Protein AF-A0A816E1E1-F1 (afdb_monomer_lite)

Organism: NCBI:txid1234261

pLDDT: mean 78.28, std 13.17, range [28.39, 94.19]

Sequence (171 aa):
METTKSKSIFIHAGYAYIVDKTSGDKTTWCCDRKRHGQCRGRIHTINDSVVLSIGEHNHEPKAEAAEMIAARTQMASEAKMTSKKTHDNIATDIDRLSRQAVKSNSSHHDDGLLDKILKKKETIEETKKKHEDLEFQLMELETRCEAELAEAEENFKNEQEIVQQNSKIRQ

Secondary structure (DSSP, 8-state):
--------EEEETTEEEEEEEEETTEEEEEEGGGGTS----EEEEETTEEEEEES--SS---HHHHHHHHHHHHHHHHHHHHHHHHHHHHHHHHHHHHHHHHTT------HHHHHHHHHHHHHHHHHHHHHHHHHHHHHHHHHHHHHHHHHHHHHHHHHHHHHHHHHHHT-

Structure (mmCIF, N/CA/C/O backbone):
data_AF-A0A816E1E1-F1
#
_entry.id   AF-A0A816E1E1-F1
#
loop_
_atom_site.group_PDB
_atom_site.id
_atom_site.type_symbol
_atom_site.label_atom_id
_atom_site.label_alt_id
_atom_site.label_comp_id
_atom_site.label_asym_id
_atom_site.label_entity_id
_atom_site.label_seq_id
_atom_site.pdbx_PDB_ins_code
_atom_site.Cartn_x
_atom_site.Cartn_y
_atom_site.Cartn_z
_atom_site.occupancy
_atom_site.B_iso_or_equiv
_atom_site.auth_seq_id
_atom_site.auth_comp_id
_atom_site.auth_asym_id
_atom_site.auth_atom_id
_atom_site.pdbx_PDB_model_num
ATOM 1 N N . MET A 1 1 ? -13.636 19.721 -18.637 1.00 32.00 1 MET A N 1
ATOM 2 C CA . MET A 1 1 ? -13.298 18.326 -18.989 1.00 32.00 1 MET A CA 1
ATOM 3 C C . MET A 1 1 ? -12.692 17.691 -17.754 1.00 32.00 1 MET A C 1
ATOM 5 O O . MET A 1 1 ? -11.562 18.003 -17.402 1.00 32.00 1 MET A O 1
ATOM 9 N N . GLU A 1 2 ? -13.502 16.937 -17.017 1.00 29.19 2 GLU A N 1
ATOM 10 C CA . GLU A 1 2 ? -13.122 16.331 -15.741 1.00 29.19 2 GLU A CA 1
ATOM 11 C C . GLU A 1 2 ? -12.149 15.180 -15.996 1.00 29.19 2 GLU A C 1
ATOM 13 O O . GLU A 1 2 ? -12.457 14.225 -16.705 1.00 29.19 2 GLU A O 1
ATOM 18 N N . THR A 1 3 ? -10.941 15.284 -15.450 1.00 28.39 3 THR A N 1
ATOM 19 C CA . THR A 1 3 ? -9.964 14.200 -15.502 1.00 28.39 3 THR A CA 1
ATOM 20 C C . THR A 1 3 ? -10.346 13.175 -14.440 1.00 28.39 3 THR A C 1
ATOM 22 O O . THR A 1 3 ? -9.967 13.280 -13.275 1.00 28.39 3 THR A O 1
ATOM 25 N N . THR A 1 4 ? -11.124 12.163 -14.822 1.00 31.12 4 THR A N 1
ATOM 26 C CA . THR A 1 4 ? -11.339 10.971 -13.994 1.00 31.12 4 THR A CA 1
ATOM 27 C C . THR A 1 4 ? -10.014 10.224 -13.853 1.00 31.12 4 THR A C 1
ATOM 29 O O . THR A 1 4 ? -9.712 9.302 -14.608 1.00 31.12 4 THR A O 1
ATOM 32 N N . LYS A 1 5 ? -9.185 10.644 -12.889 1.00 36.19 5 LYS A N 1
ATOM 33 C CA . LYS A 1 5 ? -8.044 9.869 -12.398 1.00 36.19 5 LYS A CA 1
ATOM 34 C C . LYS A 1 5 ? -8.603 8.556 -11.857 1.00 36.19 5 LYS A C 1
ATOM 36 O O . LYS A 1 5 ? -9.193 8.541 -10.778 1.00 36.19 5 LYS A O 1
ATOM 41 N N . SER A 1 6 ? -8.457 7.459 -12.601 1.00 44.12 6 SER A N 1
ATOM 42 C CA . SER A 1 6 ? -8.789 6.137 -12.074 1.00 44.12 6 SER A CA 1
ATOM 43 C C . SER A 1 6 ? -7.878 5.879 -10.875 1.00 44.12 6 SER A C 1
ATOM 45 O O . SER A 1 6 ? -6.666 5.723 -11.038 1.00 44.12 6 SER A O 1
ATOM 47 N N . LYS A 1 7 ? -8.437 5.882 -9.663 1.00 64.50 7 LYS A N 1
ATOM 48 C CA . LYS A 1 7 ? -7.733 5.382 -8.482 1.00 64.50 7 LYS A CA 1
ATOM 49 C C . LYS A 1 7 ? -7.415 3.913 -8.741 1.00 64.50 7 LYS A C 1
ATOM 51 O O . LYS A 1 7 ? -8.337 3.134 -8.960 1.00 64.50 7 LYS A O 1
ATOM 56 N N . SER A 1 8 ? -6.137 3.550 -8.738 1.00 78.25 8 SER A N 1
ATOM 57 C CA . SER A 1 8 ? -5.739 2.145 -8.663 1.00 78.25 8 SER A CA 1
ATOM 58 C C . SER A 1 8 ? -6.260 1.587 -7.339 1.00 78.25 8 SER A C 1
ATOM 60 O O . SER A 1 8 ? -5.976 2.166 -6.287 1.00 78.25 8 SER A O 1
ATOM 62 N N . ILE A 1 9 ? -7.060 0.520 -7.402 1.00 86.00 9 ILE A N 1
ATOM 63 C CA . ILE A 1 9 ? -7.613 -0.157 -6.226 1.00 86.00 9 ILE A CA 1
ATOM 64 C C . ILE A 1 9 ? -6.993 -1.549 -6.135 1.00 86.00 9 ILE A C 1
ATOM 66 O O . ILE A 1 9 ? -7.031 -2.299 -7.109 1.00 86.00 9 ILE A O 1
ATOM 70 N N . PHE A 1 10 ? -6.458 -1.884 -4.966 1.00 87.19 10 PHE A N 1
ATOM 71 C CA . PHE A 1 10 ? -5.946 -3.207 -4.635 1.00 87.19 10 PHE A CA 1
ATOM 72 C C . PHE A 1 10 ? -6.948 -3.940 -3.753 1.00 87.19 10 PHE A C 1
ATOM 74 O O . PHE A 1 10 ? -7.477 -3.366 -2.802 1.00 87.19 10 PHE A O 1
ATOM 81 N N . ILE A 1 11 ? -7.211 -5.204 -4.066 1.00 87.44 11 ILE A N 1
ATOM 82 C CA . ILE A 1 11 ? -8.167 -6.029 -3.335 1.00 87.44 11 ILE A CA 1
ATOM 83 C C . ILE A 1 11 ? -7.412 -7.118 -2.583 1.00 87.44 11 ILE A C 1
ATOM 85 O O . ILE A 1 11 ? -6.668 -7.888 -3.184 1.00 87.44 11 ILE A O 1
ATOM 89 N N . HIS A 1 12 ? -7.618 -7.196 -1.270 1.00 86.75 12 HIS A N 1
ATOM 90 C CA . HIS A 1 12 ? -7.003 -8.221 -0.432 1.00 86.75 12 HIS A CA 1
ATOM 91 C C . HIS A 1 12 ? -7.902 -8.578 0.747 1.00 86.75 12 HIS A C 1
ATOM 93 O O . HIS A 1 12 ? -8.469 -7.687 1.374 1.00 86.75 12 HIS A O 1
ATOM 99 N N . ALA A 1 13 ? -8.038 -9.874 1.044 1.00 86.75 13 ALA A N 1
ATOM 100 C CA . ALA A 1 13 ? -8.826 -10.383 2.172 1.00 86.75 13 ALA A CA 1
ATOM 101 C C . ALA A 1 13 ? -10.265 -9.813 2.264 1.00 86.75 13 ALA A C 1
ATOM 103 O O . ALA A 1 13 ? -10.790 -9.599 3.351 1.00 86.75 13 ALA A O 1
ATOM 104 N N . GLY A 1 14 ? -10.905 -9.538 1.118 1.00 86.25 14 GLY A N 1
ATOM 105 C CA . GLY A 1 14 ? -12.261 -8.970 1.058 1.00 86.25 14 GLY A CA 1
ATOM 106 C C . GLY A 1 14 ? -12.348 -7.457 1.311 1.00 86.25 14 GLY A C 1
ATOM 107 O O . GLY A 1 14 ? -13.453 -6.916 1.402 1.00 86.25 14 GLY A O 1
ATOM 108 N N . TYR A 1 15 ? -11.210 -6.766 1.390 1.00 88.12 15 TYR A N 1
ATOM 109 C CA . TYR A 1 15 ? -11.116 -5.320 1.574 1.00 88.12 15 TYR A CA 1
ATOM 110 C C . TYR A 1 15 ? -10.534 -4.633 0.340 1.00 88.12 15 TYR A C 1
ATOM 112 O O . TYR A 1 15 ? -9.686 -5.186 -0.365 1.00 88.12 15 TYR A O 1
ATOM 120 N N . ALA A 1 16 ? -10.987 -3.402 0.099 1.00 89.19 16 ALA A N 1
ATOM 121 C CA . ALA A 1 16 ? -10.472 -2.542 -0.951 1.00 89.19 16 ALA A CA 1
ATOM 122 C C . ALA A 1 16 ? -9.494 -1.520 -0.378 1.00 89.19 16 ALA A C 1
ATOM 124 O O . ALA A 1 16 ? -9.767 -0.855 0.626 1.00 89.19 16 ALA A O 1
ATOM 125 N N . TYR A 1 17 ? -8.363 -1.378 -1.054 1.00 89.38 17 TYR A N 1
ATOM 126 C CA . TYR A 1 17 ? -7.303 -0.472 -0.672 1.00 89.38 17 TYR A CA 1
ATOM 127 C C . TYR A 1 17 ? -6.968 0.471 -1.819 1.00 89.38 17 TYR A C 1
ATOM 129 O O . TYR A 1 17 ? -6.959 0.096 -2.988 1.00 89.38 17 TYR A O 1
ATOM 137 N N . ILE A 1 18 ? -6.670 1.714 -1.477 1.00 89.75 18 ILE A N 1
ATOM 138 C CA . ILE A 1 18 ? -6.221 2.750 -2.401 1.00 89.75 18 ILE A CA 1
ATOM 139 C C . ILE A 1 18 ? -4.754 3.058 -2.127 1.00 89.75 18 ILE A C 1
ATOM 141 O O . ILE A 1 18 ? -4.300 2.972 -0.985 1.00 89.75 18 ILE A O 1
ATOM 145 N N . VAL A 1 19 ? -4.022 3.431 -3.175 1.00 90.19 19 VAL A N 1
ATOM 146 C CA . VAL A 1 19 ? -2.613 3.823 -3.045 1.00 90.19 19 VAL A CA 1
ATOM 147 C C . VAL A 1 19 ? -2.497 4.990 -2.064 1.00 90.19 19 VAL A C 1
ATOM 149 O O . VAL A 1 19 ? -3.141 6.025 -2.252 1.00 90.19 19 VAL A O 1
ATOM 152 N N . ASP A 1 20 ? -1.684 4.801 -1.027 1.00 87.06 20 ASP A N 1
ATOM 153 C CA . ASP A 1 20 ? -1.261 5.852 -0.101 1.00 87.06 20 ASP A CA 1
ATOM 154 C C . ASP A 1 20 ? 0.079 6.430 -0.580 1.00 87.06 20 ASP A C 1
ATOM 156 O O . ASP A 1 20 ? 0.184 7.622 -0.867 1.00 87.06 20 ASP A O 1
ATOM 160 N N . LYS A 1 21 ? 1.085 5.562 -0.768 1.00 84.19 21 LYS A N 1
ATOM 161 C CA . LYS A 1 21 ? 2.433 5.921 -1.242 1.00 84.19 21 LYS A CA 1
ATOM 162 C C . LYS A 1 21 ? 3.015 4.802 -2.117 1.00 84.19 21 LYS A C 1
ATOM 164 O O . LYS A 1 21 ? 2.756 3.631 -1.855 1.00 84.19 21 LYS A O 1
ATOM 169 N N . THR A 1 22 ? 3.837 5.150 -3.105 1.00 85.88 22 THR A N 1
ATOM 170 C CA . THR A 1 22 ? 4.603 4.196 -3.929 1.00 85.88 22 THR A CA 1
ATOM 171 C C . THR A 1 22 ? 6.070 4.615 -3.940 1.00 85.88 22 THR A C 1
ATOM 173 O O . THR A 1 22 ? 6.357 5.790 -4.157 1.00 85.88 22 THR A O 1
ATOM 176 N N . SER A 1 23 ? 6.974 3.664 -3.714 1.00 78.81 23 SER A N 1
ATOM 177 C CA . SER A 1 23 ? 8.431 3.831 -3.746 1.00 78.81 23 SER A CA 1
ATOM 178 C C . SER A 1 23 ? 9.040 2.615 -4.450 1.00 78.81 23 SER A C 1
ATOM 180 O O . SER A 1 23 ? 8.860 1.484 -3.999 1.00 78.81 23 SER A O 1
ATOM 182 N N . GLY A 1 24 ? 9.699 2.837 -5.592 1.00 83.19 24 GLY A N 1
ATOM 183 C CA . GLY A 1 24 ? 10.215 1.755 -6.438 1.00 83.19 24 GLY A CA 1
ATOM 184 C C . GLY A 1 24 ? 9.131 0.721 -6.773 1.00 83.19 24 GLY A C 1
ATOM 185 O O . GLY A 1 24 ? 8.052 1.076 -7.253 1.00 83.19 24 GLY A O 1
ATOM 186 N N . ASP A 1 25 ? 9.409 -0.545 -6.461 1.00 82.81 25 ASP A N 1
ATOM 187 C CA . ASP A 1 25 ? 8.481 -1.674 -6.634 1.00 82.81 25 ASP A CA 1
ATOM 188 C C . ASP A 1 25 ? 7.522 -1.865 -5.442 1.00 82.81 25 ASP A C 1
ATOM 190 O O . ASP A 1 25 ? 6.654 -2.747 -5.459 1.00 82.81 25 ASP A O 1
ATOM 194 N N . LYS A 1 26 ? 7.672 -1.057 -4.385 1.00 82.44 26 LYS A N 1
ATOM 195 C CA . LYS A 1 26 ? 6.861 -1.116 -3.171 1.00 82.44 26 LYS A CA 1
ATOM 196 C C . LYS A 1 26 ? 5.690 -0.146 -3.261 1.00 82.44 26 LYS A C 1
ATOM 198 O O . LYS A 1 26 ? 5.850 1.041 -3.537 1.00 82.44 26 LYS A O 1
ATOM 203 N N . THR A 1 27 ? 4.494 -0.624 -2.940 1.00 87.56 27 THR A N 1
ATOM 204 C CA . THR A 1 27 ? 3.314 0.232 -2.791 1.00 87.56 27 THR A CA 1
ATOM 205 C C . THR A 1 27 ? 2.666 0.013 -1.437 1.00 87.56 27 THR A C 1
ATOM 207 O O . THR A 1 27 ? 2.410 -1.111 -1.016 1.00 87.56 27 THR A O 1
ATOM 210 N N . THR A 1 28 ? 2.392 1.110 -0.749 1.00 88.44 28 THR A N 1
ATOM 211 C CA . THR A 1 28 ? 1.596 1.142 0.471 1.00 88.44 28 THR A CA 1
ATOM 212 C C . THR A 1 28 ? 0.190 1.525 0.124 1.00 88.44 28 THR A C 1
ATOM 214 O O . THR A 1 28 ? -0.058 2.549 -0.518 1.00 88.44 28 THR A O 1
ATOM 217 N N . TRP A 1 29 ? -0.733 0.712 0.600 1.00 91.75 29 TRP A N 1
ATOM 218 C CA . TRP A 1 29 ? -2.141 0.890 0.371 1.00 91.75 29 TRP A CA 1
ATOM 219 C C . TRP A 1 29 ? -2.844 1.082 1.701 1.00 91.75 29 TRP A C 1
ATOM 221 O O . TRP A 1 29 ? -2.569 0.390 2.681 1.00 91.75 29 TRP A O 1
ATOM 231 N N . CYS A 1 30 ? -3.784 2.013 1.724 1.00 91.44 30 CYS A N 1
ATOM 232 C CA . CYS A 1 30 ? -4.673 2.207 2.853 1.00 91.44 30 CYS A CA 1
ATOM 233 C C . CYS A 1 30 ? -6.091 1.811 2.470 1.00 91.44 30 CYS A C 1
ATOM 235 O O . CYS A 1 30 ? -6.477 1.915 1.306 1.00 91.44 30 CYS A O 1
ATOM 237 N N . CYS A 1 31 ? -6.867 1.349 3.444 1.00 91.75 31 CYS A N 1
ATOM 238 C CA . CYS A 1 31 ? -8.263 1.020 3.226 1.00 91.75 31 CYS A CA 1
ATOM 239 C C . CYS A 1 31 ? -9.010 2.212 2.601 1.00 91.75 31 CYS A C 1
ATOM 241 O O . CYS A 1 31 ? -8.829 3.364 3.011 1.00 91.75 31 CYS A O 1
ATOM 243 N N . ASP A 1 32 ? -9.881 1.945 1.628 1.00 88.62 32 ASP A N 1
ATOM 244 C CA . ASP A 1 32 ? -10.695 2.978 0.981 1.00 88.62 32 ASP A CA 1
ATOM 245 C C . ASP A 1 32 ? -11.558 3.780 1.982 1.00 88.62 32 ASP A C 1
ATOM 247 O O . ASP A 1 32 ? -11.807 4.975 1.781 1.00 88.62 32 ASP A O 1
ATOM 251 N N . ARG A 1 33 ? -11.922 3.163 3.115 1.00 87.56 33 ARG A N 1
ATOM 252 C CA . ARG A 1 33 ? -12.691 3.766 4.208 1.00 87.56 33 ARG A CA 1
ATOM 253 C C . ARG A 1 33 ? -11.858 4.583 5.190 1.00 87.56 33 ARG A C 1
ATOM 255 O O . ARG A 1 33 ? -12.448 5.155 6.107 1.00 87.56 33 ARG A O 1
ATOM 262 N N . LYS A 1 34 ? -10.540 4.743 4.992 1.00 84.75 34 LYS A N 1
ATOM 263 C CA . LYS A 1 34 ? -9.686 5.618 5.828 1.00 84.75 34 LYS A CA 1
ATOM 264 C C . LYS A 1 34 ? -10.293 7.018 5.999 1.00 84.75 34 LYS A C 1
ATOM 266 O O . LYS A 1 34 ? -10.257 7.574 7.089 1.00 84.75 34 LYS A O 1
ATOM 271 N N . ARG A 1 35 ? -10.915 7.573 4.946 1.00 76.12 35 ARG A N 1
ATOM 272 C CA . ARG A 1 35 ? -11.518 8.925 4.963 1.00 76.12 35 ARG A CA 1
ATOM 273 C C . ARG A 1 35 ? -12.922 9.014 5.563 1.00 76.12 35 ARG A C 1
ATOM 275 O O . ARG A 1 35 ? -13.282 10.075 6.053 1.00 76.12 35 ARG A O 1
ATOM 282 N N . HIS A 1 36 ? -13.718 7.949 5.483 1.00 74.75 36 HIS A N 1
ATOM 283 C CA . HIS A 1 36 ? -15.148 7.991 5.829 1.00 74.75 36 HIS A CA 1
ATOM 284 C C . HIS A 1 36 ? -15.505 7.203 7.090 1.00 74.75 36 HIS A C 1
ATOM 286 O O . HIS A 1 36 ? -16.545 7.458 7.681 1.00 74.75 36 HIS A O 1
ATOM 292 N N . GLY A 1 37 ? -14.654 6.268 7.508 1.00 69.06 37 GLY A N 1
ATOM 293 C CA . GLY A 1 37 ? -14.843 5.474 8.720 1.00 69.06 37 GLY A CA 1
ATOM 294 C C . GLY A 1 37 ? -13.610 5.439 9.613 1.00 69.06 37 GLY A C 1
ATOM 295 O O . GLY A 1 37 ? -13.576 4.624 10.519 1.00 69.06 37 GLY A O 1
ATOM 296 N N . GLN A 1 38 ? -12.580 6.254 9.339 1.00 80.06 38 GLN A N 1
ATOM 297 C CA . GLN A 1 38 ? -11.296 6.223 10.059 1.00 80.06 38 GLN A CA 1
ATOM 298 C C . GLN A 1 38 ? -10.681 4.812 10.130 1.00 80.06 38 GLN A C 1
ATOM 300 O O . GLN A 1 38 ? -9.968 4.483 11.076 1.00 80.06 38 GLN A O 1
ATOM 305 N N . CYS A 1 39 ? -10.962 3.974 9.125 1.00 88.56 39 CYS A N 1
ATOM 306 C CA . CYS A 1 39 ? -10.426 2.622 9.059 1.00 88.56 39 CYS A CA 1
ATOM 307 C C . CYS A 1 39 ? -8.895 2.674 8.994 1.00 88.56 39 CYS A C 1
ATOM 309 O O . CYS A 1 39 ? -8.324 3.442 8.209 1.00 88.56 39 CYS A O 1
ATOM 311 N N . ARG A 1 40 ? -8.242 1.860 9.828 1.00 87.69 40 ARG A N 1
ATOM 312 C CA . ARG A 1 40 ? -6.783 1.843 9.989 1.00 87.69 40 ARG A CA 1
ATOM 313 C C . ARG A 1 40 ? -6.108 0.728 9.197 1.00 87.69 40 ARG A C 1
ATOM 315 O O . ARG A 1 40 ? -4.883 0.685 9.179 1.00 87.69 40 ARG A O 1
ATOM 322 N N . GLY A 1 41 ? -6.880 -0.112 8.506 1.00 90.31 41 GLY A N 1
ATOM 323 C CA . GLY A 1 41 ? -6.352 -1.186 7.676 1.00 90.31 41 GLY A CA 1
ATOM 324 C C . GLY A 1 41 ? -5.408 -0.672 6.588 1.00 90.31 41 GLY A C 1
ATOM 325 O O . GLY A 1 41 ? -5.761 0.195 5.780 1.00 90.31 41 GLY A O 1
ATOM 326 N N . ARG A 1 42 ? -4.201 -1.230 6.555 1.00 91.94 42 ARG A N 1
ATOM 327 C CA . ARG A 1 42 ? -3.143 -0.951 5.582 1.00 91.94 42 ARG A CA 1
ATOM 328 C C . ARG A 1 42 ? -2.492 -2.239 5.126 1.00 91.94 42 ARG A C 1
ATOM 330 O O . ARG A 1 42 ? -2.408 -3.207 5.876 1.00 91.94 42 ARG A O 1
ATOM 337 N N . ILE A 1 43 ? -1.996 -2.219 3.900 1.00 91.62 43 ILE A N 1
ATOM 338 C CA . ILE A 1 43 ? -1.162 -3.287 3.360 1.00 91.62 43 ILE A CA 1
ATOM 339 C C . ILE A 1 43 ? 0.020 -2.691 2.613 1.00 91.62 43 ILE A C 1
ATOM 341 O O . ILE A 1 43 ? -0.055 -1.590 2.065 1.00 91.62 43 ILE A O 1
ATOM 345 N N . HIS A 1 44 ? 1.099 -3.452 2.548 1.00 89.50 44 HIS A N 1
ATOM 346 C CA . HIS A 1 44 ? 2.236 -3.156 1.697 1.00 89.50 44 HIS A CA 1
ATOM 347 C C . HIS A 1 44 ? 2.382 -4.263 0.669 1.00 89.50 44 HIS A C 1
ATOM 349 O O . HIS A 1 44 ? 2.328 -5.447 1.007 1.00 89.50 44 HIS A O 1
ATOM 355 N N . THR A 1 45 ? 2.598 -3.870 -0.578 1.00 88.56 45 THR A N 1
ATOM 356 C CA . THR A 1 45 ? 2.912 -4.779 -1.671 1.00 88.56 45 THR A CA 1
ATOM 357 C C . THR A 1 45 ? 4.317 -4.513 -2.181 1.00 88.56 45 THR A C 1
ATOM 359 O O . THR A 1 45 ? 4.750 -3.364 -2.198 1.00 88.56 45 THR A O 1
ATOM 362 N N . ILE A 1 46 ? 5.012 -5.556 -2.622 1.00 86.62 46 ILE A N 1
ATOM 363 C CA . ILE A 1 46 ? 6.242 -5.468 -3.418 1.00 86.62 46 ILE A CA 1
ATOM 364 C C . ILE A 1 46 ? 5.983 -6.271 -4.687 1.00 86.62 46 ILE A C 1
ATOM 366 O O . ILE A 1 46 ? 5.574 -7.427 -4.579 1.00 86.62 46 ILE A O 1
ATOM 370 N N . ASN A 1 47 ? 6.181 -5.679 -5.869 1.00 82.81 47 ASN A N 1
ATOM 371 C CA . ASN A 1 47 ? 5.876 -6.339 -7.149 1.00 82.81 47 ASN A CA 1
ATOM 372 C C . ASN A 1 47 ? 4.462 -6.962 -7.158 1.00 82.81 47 ASN A C 1
ATOM 374 O O . ASN A 1 47 ? 4.288 -8.148 -7.432 1.00 82.81 47 ASN A O 1
ATOM 378 N N . ASP A 1 48 ? 3.464 -6.174 -6.746 1.00 79.56 48 ASP A N 1
ATOM 379 C CA . ASP A 1 48 ? 2.044 -6.552 -6.627 1.00 79.56 48 ASP A CA 1
ATOM 380 C C . ASP A 1 48 ? 1.709 -7.689 -5.636 1.00 79.56 48 ASP A C 1
ATOM 382 O O . ASP A 1 48 ? 0.544 -8.052 -5.476 1.00 79.56 48 ASP A O 1
ATOM 386 N N . SER A 1 49 ? 2.691 -8.210 -4.897 1.00 84.69 49 SER A N 1
ATOM 387 C CA . SER A 1 49 ? 2.490 -9.242 -3.873 1.00 84.69 49 SER A CA 1
ATOM 388 C C . SER A 1 49 ? 2.394 -8.622 -2.484 1.00 84.69 49 SER A C 1
ATOM 390 O O . SER A 1 49 ? 3.255 -7.827 -2.113 1.00 84.69 49 SER A O 1
ATOM 392 N N . VAL A 1 50 ? 1.373 -8.981 -1.697 1.00 88.50 50 VAL A N 1
ATOM 393 C CA . VAL A 1 50 ? 1.223 -8.489 -0.315 1.00 88.50 50 VAL A CA 1
ATOM 394 C C . VAL A 1 50 ? 2.325 -9.074 0.563 1.00 88.50 50 VAL A C 1
ATOM 396 O O . VAL A 1 50 ? 2.435 -10.291 0.687 1.00 88.50 50 VAL A O 1
ATOM 399 N N . VAL A 1 51 ? 3.118 -8.204 1.187 1.00 87.94 51 VAL A N 1
ATOM 400 C CA . VAL A 1 51 ? 4.217 -8.591 2.090 1.00 87.94 51 VAL A CA 1
ATOM 401 C C . VAL A 1 51 ? 3.924 -8.273 3.553 1.00 87.94 51 VAL A C 1
ATOM 403 O O . VAL A 1 51 ? 4.537 -8.857 4.439 1.00 87.94 51 VAL A O 1
ATOM 406 N N . LEU A 1 52 ? 2.997 -7.349 3.819 1.00 84.62 52 LEU A N 1
ATOM 407 C CA . LEU A 1 52 ? 2.675 -6.901 5.171 1.00 84.62 52 LEU A CA 1
ATOM 408 C C . LEU A 1 52 ? 1.242 -6.363 5.229 1.00 84.62 52 LEU A C 1
ATOM 410 O O . LEU A 1 52 ? 0.812 -5.659 4.316 1.00 84.62 52 LEU A O 1
ATOM 414 N N . SER A 1 53 ? 0.523 -6.675 6.307 1.00 87.12 53 SER A N 1
ATOM 415 C CA . SER A 1 53 ? -0.820 -6.166 6.608 1.00 87.12 53 SER A CA 1
ATOM 416 C C . SER A 1 53 ? -0.840 -5.646 8.042 1.00 87.12 53 SER A C 1
ATOM 418 O O . SER A 1 53 ? -0.461 -6.374 8.955 1.00 87.12 53 SER A O 1
ATOM 420 N N . ILE A 1 54 ? -1.242 -4.390 8.238 1.00 84.25 54 ILE A N 1
ATOM 421 C CA . ILE A 1 54 ? -1.199 -3.688 9.531 1.00 84.25 54 ILE A CA 1
ATOM 422 C C . ILE A 1 54 ? -2.509 -2.935 9.749 1.00 84.25 54 ILE A C 1
ATOM 424 O O . ILE A 1 54 ? -3.091 -2.403 8.805 1.00 84.25 54 ILE A O 1
ATOM 428 N N . GLY A 1 55 ? -2.920 -2.825 11.011 1.00 82.38 55 GLY A N 1
ATOM 429 C CA . GLY A 1 55 ? -4.079 -2.044 11.420 1.00 82.38 55 GLY A CA 1
ATOM 430 C C . GLY A 1 55 ? -5.381 -2.809 11.230 1.00 82.38 55 GLY A C 1
ATOM 431 O O . GLY A 1 55 ? -5.569 -3.545 10.260 1.00 82.38 55 GLY A O 1
ATOM 432 N N . GLU A 1 56 ? -6.290 -2.632 12.181 1.00 85.06 56 GLU A N 1
ATOM 433 C CA . GLU A 1 56 ? -7.575 -3.315 12.158 1.00 85.06 56 GLU A CA 1
ATOM 434 C C . GLU A 1 56 ? -8.577 -2.596 11.254 1.00 85.06 56 GLU A C 1
ATOM 436 O O . GLU A 1 56 ? -8.639 -1.360 11.175 1.00 85.06 56 GLU A O 1
ATOM 441 N N . HIS A 1 57 ? -9.381 -3.404 10.565 1.00 89.25 57 HIS A N 1
ATOM 442 C CA . HIS A 1 57 ? -10.554 -2.917 9.858 1.00 89.25 57 HIS A CA 1
ATOM 443 C C . HIS A 1 57 ? -11.715 -2.819 10.836 1.00 89.25 57 HIS A C 1
ATOM 445 O O . HIS A 1 57 ? -12.045 -3.778 11.523 1.00 89.25 57 HIS A O 1
ATOM 451 N N . ASN A 1 58 ? -12.373 -1.667 10.857 1.00 87.25 58 ASN A N 1
ATOM 452 C CA . ASN A 1 58 ? -13.548 -1.414 11.691 1.00 87.25 58 ASN A CA 1
ATOM 453 C C . ASN A 1 58 ? -14.865 -1.560 10.912 1.00 87.25 58 ASN A C 1
ATOM 455 O O . ASN A 1 58 ? -15.882 -0.957 11.250 1.00 87.25 58 ASN A O 1
ATOM 459 N N . HIS A 1 59 ? -14.838 -2.320 9.821 1.00 86.31 59 HIS A N 1
ATOM 460 C CA . HIS A 1 59 ? -15.995 -2.586 8.984 1.00 86.31 59 HIS A CA 1
ATOM 461 C C . HIS A 1 59 ? -15.901 -3.974 8.368 1.00 86.31 59 HIS A C 1
ATOM 463 O O . HIS A 1 59 ? -14.813 -4.502 8.163 1.00 86.31 59 HIS A O 1
ATOM 469 N N . GLU A 1 60 ? -17.052 -4.526 8.001 1.00 85.81 60 GLU A N 1
ATOM 470 C CA . GLU A 1 60 ? -17.117 -5.847 7.386 1.00 85.81 60 GLU A CA 1
ATOM 471 C C . GLU A 1 60 ? -16.421 -5.887 6.007 1.00 85.81 60 GLU A C 1
ATOM 473 O O . GLU A 1 60 ? -16.463 -4.889 5.257 1.00 85.81 60 GLU A O 1
ATOM 478 N N . PRO A 1 61 ? -15.796 -7.030 5.655 1.00 85.19 61 PRO A N 1
ATOM 479 C CA . PRO A 1 61 ? -15.313 -7.294 4.306 1.00 85.19 61 PRO A CA 1
ATOM 480 C C . PRO A 1 61 ? -16.477 -7.316 3.312 1.00 85.19 61 PRO A C 1
ATOM 482 O O . PRO A 1 61 ? -17.556 -7.826 3.602 1.00 85.19 61 PRO A O 1
ATOM 485 N N . LYS A 1 62 ? -16.260 -6.799 2.102 1.00 76.00 62 LYS A N 1
ATOM 486 C CA . LYS A 1 62 ? -17.260 -6.800 1.024 1.00 76.00 62 LYS A CA 1
ATOM 487 C C . LYS A 1 62 ? -16.773 -7.652 -0.142 1.00 76.00 62 LYS A C 1
ATOM 489 O O . LYS A 1 62 ? -16.434 -7.109 -1.190 1.00 76.00 62 LYS A O 1
ATOM 494 N N . ALA A 1 63 ? -16.729 -8.970 0.048 1.00 68.12 63 ALA A N 1
ATOM 495 C CA . ALA A 1 63 ? -16.168 -9.919 -0.922 1.00 68.12 63 ALA A CA 1
ATOM 496 C C . ALA A 1 63 ? -16.743 -9.747 -2.347 1.00 68.12 63 ALA A C 1
ATOM 498 O O . ALA A 1 63 ? -15.980 -9.604 -3.297 1.00 68.12 63 ALA A O 1
ATOM 499 N N . GLU A 1 64 ? -18.067 -9.628 -2.489 1.00 64.62 64 GLU A N 1
ATOM 500 C CA . GLU A 1 64 ? -18.732 -9.468 -3.797 1.00 64.62 64 GLU A CA 1
ATOM 501 C C . GLU A 1 64 ? -18.395 -8.134 -4.491 1.00 64.62 64 GLU A C 1
ATOM 503 O O . GLU A 1 64 ? -18.153 -8.074 -5.697 1.00 64.62 64 GLU A O 1
ATOM 508 N N . ALA A 1 65 ? -18.331 -7.036 -3.731 1.00 64.12 65 ALA A N 1
ATOM 509 C CA . ALA A 1 65 ? -17.946 -5.735 -4.280 1.00 64.12 65 ALA A CA 1
ATOM 510 C C . ALA A 1 65 ? -16.453 -5.700 -4.647 1.00 64.12 65 ALA A C 1
ATOM 512 O O . ALA A 1 65 ? -16.054 -5.023 -5.595 1.00 64.12 65 ALA A O 1
ATOM 513 N N . ALA A 1 66 ? -15.634 -6.440 -3.902 1.00 64.62 66 ALA A N 1
ATOM 514 C CA . ALA A 1 66 ? -14.202 -6.534 -4.105 1.00 64.62 66 ALA A CA 1
ATOM 515 C C . ALA A 1 66 ? -13.863 -7.268 -5.416 1.00 64.62 66 ALA A C 1
ATOM 517 O O . ALA A 1 66 ? -13.022 -6.788 -6.172 1.00 64.62 66 ALA A O 1
ATOM 518 N N . GLU A 1 67 ? -14.573 -8.349 -5.752 1.00 69.56 67 GLU A N 1
ATOM 519 C CA . GLU A 1 67 ? -14.421 -9.046 -7.041 1.00 69.56 67 GLU A CA 1
ATOM 520 C C . GLU A 1 67 ? -14.762 -8.149 -8.235 1.00 69.56 67 GLU A C 1
ATOM 522 O O . GLU A 1 67 ? -14.004 -8.072 -9.206 1.00 69.56 67 GLU A O 1
ATOM 527 N N . MET A 1 68 ? -15.862 -7.397 -8.146 1.00 67.31 68 MET A N 1
ATOM 528 C CA . MET A 1 68 ? -16.269 -6.474 -9.209 1.00 67.31 68 MET A CA 1
ATOM 529 C C . MET A 1 68 ? -15.231 -5.362 -9.436 1.00 67.31 68 MET A C 1
ATOM 531 O O . MET A 1 68 ? -14.948 -4.975 -10.575 1.00 67.31 68 MET A O 1
ATOM 535 N N . ILE A 1 69 ? -14.637 -4.852 -8.355 1.00 70.12 69 ILE A N 1
ATOM 536 C CA . ILE A 1 69 ? -13.576 -3.846 -8.425 1.00 70.12 69 ILE A CA 1
ATOM 537 C C . ILE A 1 69 ? -12.283 -4.450 -8.989 1.00 70.12 69 ILE A C 1
ATOM 539 O O . ILE A 1 69 ? -11.651 -3.814 -9.833 1.00 70.12 69 ILE A O 1
ATOM 543 N N . ALA A 1 70 ? -11.910 -5.667 -8.582 1.00 69.06 70 ALA A N 1
ATOM 544 C CA . ALA A 1 70 ? -10.733 -6.364 -9.099 1.00 69.06 70 ALA A CA 1
ATOM 545 C C . ALA A 1 70 ? -10.825 -6.572 -10.618 1.00 69.06 70 ALA A C 1
ATOM 547 O O . ALA A 1 70 ? -9.900 -6.199 -11.341 1.00 69.06 70 ALA A O 1
ATOM 548 N N . ALA A 1 71 ? -11.972 -7.052 -11.110 1.00 73.31 71 ALA A N 1
ATOM 549 C CA . ALA A 1 71 ? -12.219 -7.223 -12.541 1.00 73.31 71 ALA A CA 1
ATOM 550 C C . ALA A 1 71 ? -12.063 -5.898 -13.310 1.00 73.31 71 ALA A C 1
ATOM 552 O O . ALA A 1 71 ? -11.424 -5.842 -14.362 1.00 73.31 71 ALA A O 1
ATOM 553 N N . ARG A 1 72 ? -12.591 -4.795 -12.762 1.00 74.31 72 ARG A N 1
ATOM 554 C CA . ARG A 1 72 ? -12.461 -3.466 -13.377 1.00 74.31 72 ARG A CA 1
ATOM 555 C C . ARG A 1 72 ? -11.018 -2.957 -13.388 1.00 74.31 72 ARG A C 1
ATOM 557 O O . ARG A 1 72 ? -10.596 -2.372 -14.387 1.00 74.31 72 ARG A O 1
ATOM 564 N N . THR A 1 73 ? -10.268 -3.167 -12.308 1.00 71.62 73 THR A N 1
ATOM 565 C CA . THR A 1 73 ? -8.851 -2.785 -12.227 1.00 71.62 73 THR A CA 1
ATOM 566 C C . THR A 1 73 ? -7.998 -3.586 -13.207 1.00 71.62 73 THR A C 1
ATOM 568 O O . THR A 1 73 ? -7.168 -2.996 -13.898 1.00 71.62 73 THR A O 1
ATOM 571 N N . GLN A 1 74 ? -8.231 -4.895 -13.321 1.00 77.69 74 GLN A N 1
ATOM 572 C CA . GLN A 1 74 ? -7.512 -5.761 -14.254 1.00 77.69 74 GLN A CA 1
ATOM 573 C C . GLN A 1 74 ? -7.745 -5.340 -15.712 1.00 77.69 74 GLN A C 1
ATOM 575 O O . GLN A 1 74 ? -6.790 -5.144 -16.460 1.00 77.69 74 GLN A O 1
ATOM 580 N N . MET A 1 75 ? -8.998 -5.082 -16.101 1.00 79.19 75 MET A N 1
ATOM 581 C CA . MET A 1 75 ? -9.295 -4.582 -17.450 1.00 79.19 75 MET A CA 1
ATOM 582 C C . MET A 1 75 ? -8.557 -3.266 -17.760 1.00 79.19 75 MET A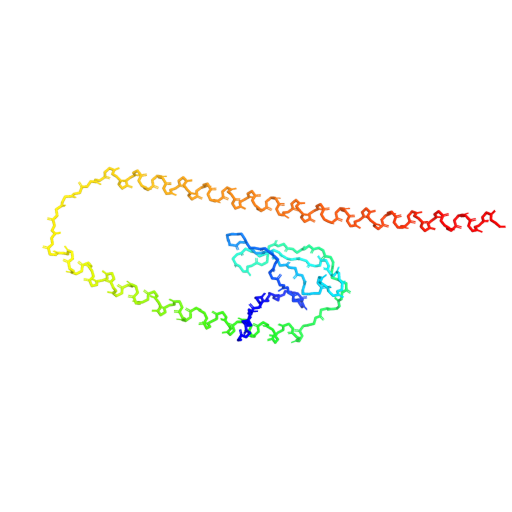 C 1
ATOM 584 O O . MET A 1 75 ? -8.099 -3.043 -18.882 1.00 79.19 75 MET A O 1
ATOM 588 N N . ALA A 1 76 ? -8.402 -2.385 -16.765 1.00 77.00 76 ALA A N 1
ATOM 589 C CA . ALA A 1 76 ? -7.684 -1.123 -16.931 1.00 77.00 76 ALA A CA 1
ATOM 590 C C . ALA A 1 76 ? -6.152 -1.295 -17.024 1.00 77.00 76 ALA A C 1
ATOM 592 O O . ALA A 1 76 ? -5.500 -0.538 -17.752 1.00 77.00 76 ALA A O 1
ATOM 593 N N . SER A 1 77 ? -5.560 -2.255 -16.304 1.00 75.50 77 SER A N 1
ATOM 594 C CA . SER A 1 77 ? -4.116 -2.529 -16.368 1.00 75.50 77 SER A CA 1
ATOM 595 C C . SER A 1 77 ? -3.726 -3.197 -17.688 1.00 75.50 77 SER A C 1
ATOM 597 O O . SER A 1 77 ? -2.747 -2.786 -18.316 1.00 75.50 77 SER A O 1
ATOM 599 N N . GLU A 1 78 ? -4.537 -4.139 -18.168 1.00 80.06 78 GLU A N 1
ATOM 600 C CA . GLU A 1 78 ? -4.360 -4.797 -19.465 1.00 80.06 78 GLU A CA 1
ATOM 601 C C . GLU A 1 78 ? -4.413 -3.786 -20.619 1.00 80.06 78 GLU A C 1
ATOM 603 O O . GLU A 1 78 ? -3.533 -3.782 -21.483 1.00 80.06 78 GLU A O 1
ATOM 608 N N . ALA A 1 79 ? -5.363 -2.845 -20.590 1.00 79.31 79 ALA A N 1
ATOM 609 C CA . ALA A 1 79 ? -5.450 -1.773 -21.584 1.00 79.31 79 ALA A CA 1
ATOM 610 C C . ALA A 1 79 ? -4.217 -0.839 -21.587 1.00 79.31 79 ALA A C 1
ATOM 612 O O . ALA A 1 79 ? -3.790 -0.360 -22.640 1.00 79.31 79 ALA A O 1
ATOM 613 N N . LYS A 1 80 ? -3.597 -0.586 -20.426 1.00 75.56 80 LYS A N 1
ATOM 614 C CA . LYS A 1 80 ? -2.333 0.174 -20.346 1.00 75.56 80 LYS A CA 1
ATOM 615 C C . LYS A 1 80 ? -1.144 -0.619 -20.892 1.00 75.56 80 LYS A C 1
ATOM 617 O O . LYS A 1 80 ? -0.308 -0.056 -21.602 1.00 75.56 80 LYS A O 1
ATOM 622 N N . MET A 1 81 ? -1.068 -1.912 -20.580 1.00 75.19 81 MET A N 1
ATOM 623 C CA . MET A 1 81 ? -0.019 -2.823 -21.053 1.00 75.19 81 MET A CA 1
ATOM 624 C C . MET A 1 81 ? 0.010 -2.926 -22.584 1.00 75.19 81 MET A C 1
ATOM 626 O O . MET A 1 81 ? 1.083 -2.846 -23.188 1.00 75.19 81 MET A O 1
ATOM 630 N N . THR A 1 82 ? -1.153 -3.052 -23.229 1.00 75.25 82 THR A N 1
ATOM 631 C CA . THR A 1 82 ? -1.250 -3.104 -24.699 1.00 75.25 82 THR A CA 1
ATOM 632 C C . THR A 1 82 ? -0.793 -1.794 -25.343 1.00 75.25 82 THR A C 1
ATOM 634 O O . THR A 1 82 ? -0.020 -1.816 -26.305 1.00 75.25 82 THR A O 1
ATOM 637 N N . SER A 1 83 ? -1.173 -0.646 -24.773 1.00 77.25 83 SER A N 1
ATOM 638 C CA . SER A 1 83 ? -0.713 0.669 -25.238 1.00 77.25 83 SER A CA 1
ATOM 639 C C . SER A 1 83 ? 0.811 0.822 -25.132 1.00 77.25 83 SER A C 1
ATOM 641 O O . SER A 1 83 ? 1.436 1.307 -26.075 1.00 77.25 83 SER A O 1
ATOM 643 N N . LYS A 1 84 ? 1.426 0.381 -24.024 1.00 74.44 84 LYS A N 1
ATOM 644 C CA . LYS A 1 84 ? 2.887 0.429 -23.822 1.00 74.44 84 LYS A CA 1
ATOM 645 C C . LYS A 1 84 ? 3.635 -0.447 -24.830 1.00 74.44 84 LYS A C 1
ATOM 647 O O . LYS A 1 84 ? 4.551 0.032 -25.489 1.00 74.44 84 LYS A O 1
ATOM 652 N N . LYS A 1 85 ? 3.186 -1.691 -25.030 1.00 77.31 85 LYS A N 1
ATOM 653 C CA . LYS A 1 85 ? 3.771 -2.622 -26.012 1.00 77.31 85 LYS A CA 1
ATOM 654 C C . LYS A 1 85 ? 3.764 -2.047 -27.434 1.00 77.31 85 LYS A C 1
ATOM 656 O O . LYS A 1 85 ? 4.709 -2.240 -28.190 1.00 77.31 85 LYS A O 1
ATOM 661 N N . THR A 1 86 ? 2.711 -1.308 -27.786 1.00 78.75 86 THR A N 1
ATOM 662 C CA . THR A 1 86 ? 2.605 -0.631 -29.087 1.00 78.75 86 THR A CA 1
ATOM 663 C C . THR A 1 86 ? 3.662 0.472 -29.237 1.00 78.75 86 THR A C 1
ATOM 665 O O . THR A 1 86 ? 4.286 0.580 -30.289 1.00 78.75 86 THR A O 1
ATOM 668 N N . HIS A 1 87 ? 3.918 1.248 -28.179 1.00 78.69 87 HIS A N 1
ATOM 669 C CA . HIS A 1 87 ? 4.955 2.285 -28.165 1.00 78.69 87 HIS A CA 1
ATOM 670 C C . HIS A 1 87 ? 6.379 1.701 -28.248 1.00 78.69 87 HIS A C 1
ATOM 672 O O . HIS A 1 87 ? 7.211 2.210 -28.998 1.00 78.69 87 HIS A O 1
ATOM 678 N N . ASP A 1 88 ? 6.650 0.603 -27.537 1.00 78.38 88 ASP A N 1
ATOM 679 C CA . ASP A 1 88 ? 7.961 -0.065 -27.547 1.00 78.38 88 ASP A CA 1
ATOM 680 C C . ASP A 1 88 ? 8.311 -0.640 -28.934 1.00 78.38 88 ASP A C 1
ATOM 682 O O . ASP A 1 88 ? 9.458 -0.549 -29.385 1.00 78.38 88 ASP A O 1
ATOM 686 N N . ASN A 1 89 ? 7.313 -1.163 -29.656 1.00 79.81 89 ASN A N 1
ATOM 687 C CA . ASN A 1 89 ? 7.476 -1.621 -31.040 1.00 79.81 89 ASN A CA 1
ATOM 688 C C . ASN A 1 89 ? 7.855 -0.468 -31.989 1.00 79.81 89 ASN A C 1
ATOM 690 O O . ASN A 1 89 ? 8.733 -0.612 -32.834 1.00 79.81 89 ASN A O 1
ATOM 694 N N . ILE A 1 90 ? 7.240 0.707 -31.822 1.00 79.75 90 ILE A N 1
ATOM 695 C CA . ILE A 1 90 ? 7.562 1.890 -32.636 1.00 79.75 90 ILE A CA 1
ATOM 696 C C . ILE 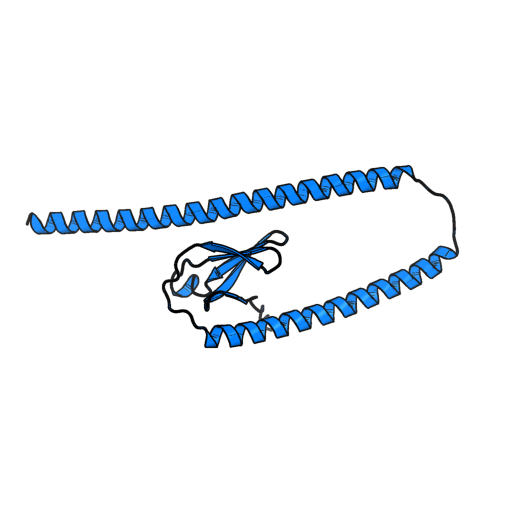A 1 90 ? 8.996 2.364 -32.355 1.00 79.75 90 ILE A C 1
ATOM 698 O O . ILE A 1 90 ? 9.748 2.661 -33.285 1.00 79.75 90 ILE A O 1
ATOM 702 N N . ALA A 1 91 ? 9.405 2.404 -31.084 1.00 78.38 91 ALA A N 1
ATOM 703 C CA . ALA A 1 91 ? 10.756 2.807 -30.697 1.00 78.38 91 ALA A CA 1
ATOM 704 C C . ALA A 1 91 ? 11.833 1.864 -31.264 1.00 78.38 91 ALA A C 1
ATOM 706 O O . ALA A 1 91 ? 12.874 2.321 -31.742 1.00 78.38 91 ALA A O 1
ATOM 707 N N . THR A 1 92 ? 11.571 0.555 -31.256 1.00 80.31 92 THR A N 1
ATOM 708 C CA . THR A 1 92 ? 12.488 -0.448 -31.822 1.00 80.31 92 THR A CA 1
ATOM 709 C C . THR A 1 92 ? 12.606 -0.347 -33.341 1.00 80.31 92 THR A C 1
ATOM 711 O O . THR A 1 92 ? 13.706 -0.508 -33.871 1.00 80.31 92 THR A O 1
ATOM 714 N N . ASP A 1 93 ? 11.530 -0.006 -34.052 1.00 84.69 93 ASP A N 1
ATOM 715 C CA . ASP A 1 93 ? 11.595 0.246 -35.494 1.00 84.69 93 ASP A CA 1
ATOM 716 C C . ASP A 1 93 ? 12.401 1.505 -35.848 1.00 84.69 93 ASP A C 1
ATOM 718 O O . ASP A 1 93 ? 13.217 1.471 -36.773 1.00 84.69 93 ASP A O 1
ATOM 722 N N . ILE A 1 94 ? 12.241 2.596 -35.091 1.00 79.50 94 ILE A N 1
ATOM 723 C CA . ILE A 1 94 ? 13.017 3.838 -35.280 1.00 79.50 94 ILE A CA 1
ATOM 724 C C . ILE A 1 94 ? 14.516 3.582 -35.092 1.00 79.50 94 ILE A C 1
ATOM 726 O O . ILE A 1 94 ? 15.347 4.022 -35.894 1.00 79.50 94 ILE A O 1
ATOM 730 N N . ASP A 1 95 ? 14.874 2.852 -34.041 1.00 78.44 95 ASP A N 1
ATOM 731 C CA . ASP A 1 95 ? 16.260 2.512 -33.748 1.00 78.44 95 ASP A CA 1
ATOM 732 C C . ASP A 1 95 ? 16.846 1.547 -34.795 1.00 78.44 95 ASP A C 1
ATOM 734 O O . ASP A 1 95 ? 17.952 1.773 -35.290 1.00 78.44 95 ASP A O 1
ATOM 738 N N . ARG A 1 96 ? 16.083 0.538 -35.240 1.00 83.12 96 ARG A N 1
ATOM 739 C CA . ARG A 1 96 ? 16.488 -0.350 -36.342 1.00 83.12 96 ARG A CA 1
ATOM 740 C C . ARG A 1 96 ? 16.828 0.441 -37.604 1.00 83.12 96 ARG A C 1
ATOM 742 O O . ARG A 1 96 ? 17.887 0.207 -38.187 1.00 83.12 96 ARG A O 1
ATOM 749 N N . LEU A 1 97 ? 15.970 1.383 -37.999 1.00 80.75 97 LEU A N 1
ATOM 750 C CA . LEU A 1 97 ? 16.190 2.252 -39.161 1.00 80.75 97 LEU A CA 1
ATOM 751 C C . LEU A 1 97 ? 17.426 3.146 -38.981 1.00 80.75 97 LEU A C 1
ATOM 753 O O . LEU A 1 97 ? 18.232 3.284 -39.901 1.00 80.75 97 LEU A O 1
ATOM 757 N N . SER A 1 98 ? 17.630 3.682 -37.778 1.00 78.50 98 SER A N 1
ATOM 758 C CA . SER A 1 98 ? 18.790 4.517 -37.446 1.00 78.50 98 SER A CA 1
ATOM 759 C C . SER A 1 98 ? 20.103 3.729 -37.504 1.00 78.50 98 SER A C 1
ATOM 761 O O . SER A 1 98 ? 21.074 4.173 -38.113 1.00 78.50 98 SER A O 1
ATOM 763 N N . ARG A 1 99 ? 20.147 2.508 -36.959 1.00 68.56 99 ARG A N 1
ATOM 764 C CA . ARG A 1 99 ? 21.327 1.626 -37.050 1.00 68.56 99 ARG A CA 1
ATOM 765 C C . ARG A 1 99 ? 21.622 1.194 -38.483 1.00 68.56 99 ARG A C 1
ATOM 767 O O . ARG A 1 99 ? 22.786 1.034 -38.850 1.00 68.56 99 ARG A O 1
ATOM 774 N N . GLN A 1 100 ? 20.580 0.995 -39.288 1.00 71.25 100 GLN A N 1
ATOM 775 C CA . GLN A 1 100 ? 20.719 0.697 -40.710 1.00 71.25 100 GLN A CA 1
ATOM 776 C C . GLN A 1 100 ? 21.392 1.863 -41.453 1.00 71.25 100 GLN A C 1
ATOM 778 O O . GLN A 1 100 ? 22.184 1.615 -42.356 1.00 71.25 100 GLN A O 1
ATOM 783 N N . ALA A 1 101 ? 21.177 3.104 -40.998 1.00 62.03 101 ALA A N 1
ATOM 784 C CA . ALA A 1 101 ? 21.883 4.289 -41.481 1.00 62.03 101 ALA A CA 1
ATOM 785 C C . ALA A 1 101 ? 23.324 4.417 -40.935 1.00 62.03 101 ALA A C 1
ATOM 787 O O . ALA A 1 101 ? 24.207 4.881 -41.655 1.00 62.03 101 ALA A O 1
ATOM 788 N N . VAL A 1 102 ? 23.600 3.972 -39.702 1.00 60.16 102 VAL A N 1
ATOM 789 C CA . VAL A 1 102 ? 24.940 4.051 -39.074 1.00 60.16 102 VAL A CA 1
ATOM 790 C C . VAL A 1 102 ? 25.920 2.996 -39.599 1.00 60.16 102 VAL A C 1
ATOM 792 O O . VAL A 1 102 ? 27.106 3.286 -39.707 1.00 60.16 102 VAL A O 1
ATOM 795 N N . LYS A 1 103 ? 25.463 1.799 -40.004 1.00 55.81 103 LYS A N 1
ATOM 796 C CA . LYS A 1 103 ? 26.332 0.767 -40.622 1.00 55.81 103 LYS A CA 1
ATOM 797 C C . LYS A 1 103 ? 27.063 1.242 -41.891 1.00 55.81 103 LYS A C 1
ATOM 799 O O . LYS A 1 103 ? 28.010 0.590 -42.317 1.00 55.81 103 LYS A O 1
ATOM 804 N N . SER A 1 104 ? 26.658 2.378 -42.450 1.00 50.12 104 SER A N 1
ATOM 805 C CA . SER A 1 104 ? 27.329 3.077 -43.550 1.00 50.12 104 SER A CA 1
ATOM 806 C C . SER A 1 104 ? 28.636 3.778 -43.145 1.00 50.12 104 SER A C 1
ATOM 808 O O . SER A 1 104 ? 29.437 4.068 -44.022 1.00 50.12 104 SER A O 1
ATOM 810 N N . ASN A 1 105 ? 28.874 4.044 -41.855 1.00 48.41 105 ASN A N 1
ATOM 811 C CA . ASN A 1 105 ? 30.034 4.797 -41.369 1.00 48.41 105 ASN A CA 1
ATOM 812 C C . ASN A 1 105 ? 30.661 4.109 -40.145 1.00 48.41 105 ASN A C 1
ATOM 814 O O . ASN A 1 105 ? 30.159 4.219 -39.029 1.00 48.41 105 ASN A O 1
ATOM 818 N N . SER A 1 106 ? 31.787 3.421 -40.336 1.00 47.22 106 SER A N 1
ATOM 819 C CA . SER A 1 106 ? 32.589 2.863 -39.240 1.00 47.22 106 SER A CA 1
ATOM 820 C C . SER A 1 106 ? 33.775 3.763 -38.886 1.00 47.22 106 SER A C 1
ATOM 822 O O . SER A 1 106 ? 34.532 4.104 -39.793 1.00 47.22 106 SER A O 1
ATOM 824 N N . SER A 1 107 ? 34.034 4.002 -37.593 1.00 46.69 107 SER A N 1
ATOM 825 C CA . SER A 1 107 ? 35.407 3.992 -37.045 1.00 46.69 107 SER A CA 1
ATOM 826 C C . SER A 1 107 ? 35.468 4.080 -35.510 1.00 46.69 107 SER A C 1
ATOM 828 O O . SER A 1 107 ? 34.880 4.978 -34.918 1.00 46.69 107 SER A O 1
ATOM 830 N N . HIS A 1 108 ? 36.315 3.205 -34.953 1.00 48.94 108 HIS A N 1
ATOM 831 C CA . HIS A 1 108 ? 37.080 3.261 -33.696 1.00 48.94 108 HIS A CA 1
ATOM 832 C C . HIS A 1 108 ? 36.402 3.096 -32.316 1.00 48.94 108 HIS A C 1
ATOM 834 O O . HIS A 1 108 ? 35.563 3.876 -31.885 1.00 48.94 108 HIS A O 1
ATOM 840 N N . HIS A 1 109 ? 36.873 2.051 -31.618 1.00 49.41 109 HIS A N 1
ATOM 841 C CA . HIS A 1 109 ? 36.517 1.580 -30.275 1.00 49.41 109 HIS A CA 1
ATOM 842 C C . HIS A 1 109 ? 37.301 2.337 -29.183 1.00 49.41 109 HIS A C 1
ATOM 844 O O . HIS A 1 109 ? 38.531 2.351 -29.219 1.00 49.41 109 HIS A O 1
ATOM 850 N N . ASP A 1 110 ? 36.593 2.886 -28.190 1.00 57.41 110 ASP A N 1
ATOM 851 C CA . ASP A 1 110 ? 37.126 3.317 -26.885 1.00 57.41 110 ASP A CA 1
ATOM 852 C C . ASP A 1 110 ? 36.617 2.346 -25.802 1.00 57.41 110 ASP A C 1
ATOM 854 O O . ASP A 1 110 ? 35.542 2.515 -25.224 1.00 57.41 110 ASP A O 1
ATOM 858 N N . ASP A 1 111 ? 37.367 1.265 -25.589 1.00 60.00 111 ASP A N 1
ATOM 859 C CA . ASP A 1 111 ? 36.968 0.119 -24.755 1.00 60.00 111 ASP A CA 1
ATOM 860 C C . ASP A 1 111 ? 37.019 0.420 -23.239 1.00 60.00 111 ASP A C 1
ATOM 862 O O . ASP A 1 111 ? 36.360 -0.236 -22.433 1.00 60.00 111 ASP A O 1
ATOM 866 N N . GLY A 1 112 ? 37.754 1.460 -22.823 1.00 67.12 112 GLY A N 1
ATOM 867 C CA . GLY A 1 112 ? 37.921 1.829 -21.410 1.00 67.12 112 GLY A CA 1
ATOM 868 C C . GLY A 1 112 ? 36.789 2.689 -20.839 1.00 67.12 112 GLY A C 1
ATOM 869 O O . GLY A 1 112 ? 36.604 2.757 -19.619 1.00 67.12 112 GLY A O 1
ATOM 870 N N .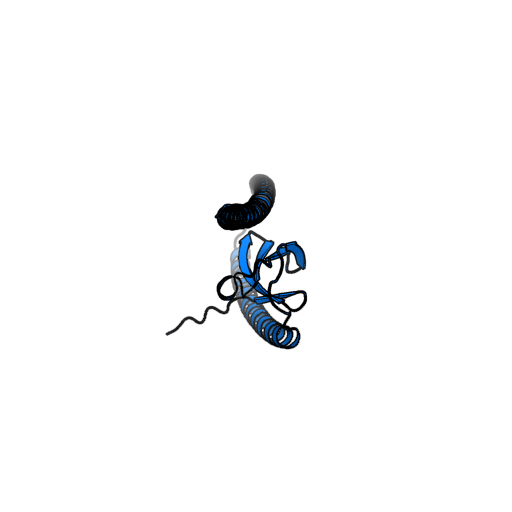 LEU A 1 113 ? 36.022 3.359 -21.699 1.00 74.81 113 LEU A N 1
ATOM 871 C CA . LEU A 1 113 ? 34.872 4.163 -21.292 1.00 74.81 113 LEU A CA 1
ATOM 872 C C . LEU A 1 113 ? 33.679 3.279 -20.898 1.00 74.81 113 LEU A C 1
ATOM 874 O O . LEU A 1 113 ? 32.992 3.577 -19.920 1.00 74.81 113 LEU A O 1
ATOM 878 N N . LEU A 1 114 ? 33.480 2.165 -21.607 1.00 74.00 114 LEU A N 1
ATOM 879 C CA . LEU A 1 114 ? 32.426 1.186 -21.328 1.00 74.00 114 LEU A CA 1
ATOM 880 C C . LEU A 1 114 ? 32.573 0.558 -19.933 1.00 74.00 114 LEU A C 1
ATOM 882 O O . LEU A 1 114 ? 31.600 0.542 -19.183 1.00 74.00 114 LEU A O 1
ATOM 886 N N . ASP A 1 115 ? 33.778 0.139 -19.534 1.00 78.12 115 ASP A N 1
ATOM 887 C CA . ASP A 1 115 ? 34.026 -0.437 -18.199 1.00 78.12 115 ASP A CA 1
ATOM 888 C C . ASP A 1 115 ? 33.746 0.570 -17.063 1.00 78.12 115 ASP A C 1
ATOM 890 O O . ASP A 1 115 ? 33.120 0.246 -16.051 1.00 78.12 115 ASP A O 1
ATOM 894 N N . LYS A 1 116 ? 34.121 1.843 -17.256 1.00 83.00 116 LYS A N 1
ATOM 895 C CA . LYS A 1 116 ? 33.813 2.925 -16.302 1.00 83.00 116 LYS A CA 1
ATOM 896 C C . LYS A 1 116 ? 32.312 3.197 -16.20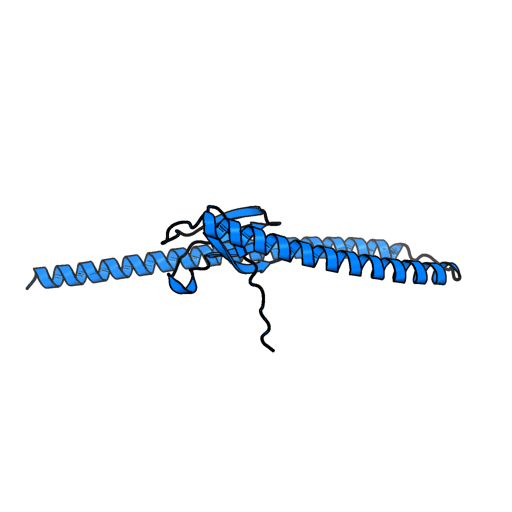0 1.00 83.00 116 LYS A C 1
ATOM 898 O O . LYS A 1 116 ? 31.815 3.458 -15.104 1.00 83.00 116 LYS A O 1
ATOM 903 N N . ILE A 1 117 ? 31.595 3.148 -17.324 1.00 80.75 117 ILE A N 1
ATOM 904 C CA . ILE A 1 117 ? 30.137 3.315 -17.363 1.00 80.75 117 ILE A CA 1
ATOM 905 C C . ILE A 1 117 ? 29.448 2.153 -16.642 1.00 80.75 117 ILE A C 1
ATOM 907 O O . ILE A 1 117 ? 28.542 2.399 -15.846 1.00 80.75 117 ILE A O 1
ATOM 911 N N . LEU A 1 118 ? 29.889 0.913 -16.867 1.00 81.06 118 LEU A N 1
ATOM 912 C CA . LEU A 1 118 ? 29.318 -0.275 -16.227 1.00 81.06 118 LEU A CA 1
ATOM 913 C C . LEU A 1 118 ? 29.505 -0.248 -14.706 1.00 81.06 118 LEU A C 1
ATOM 915 O O . LEU A 1 118 ? 28.518 -0.359 -13.982 1.00 81.06 118 LEU A O 1
ATOM 919 N N . LYS A 1 119 ? 30.720 0.032 -14.216 1.00 86.31 119 LYS A N 1
ATOM 920 C CA . LYS A 1 119 ? 30.982 0.179 -12.770 1.00 86.31 119 LYS A CA 1
ATOM 921 C C . LYS A 1 119 ? 30.142 1.285 -12.137 1.00 86.31 119 LYS A C 1
ATOM 923 O O . LYS A 1 119 ? 29.577 1.116 -11.061 1.00 86.31 119 LYS A O 1
ATOM 928 N N . LYS A 1 120 ? 30.019 2.428 -12.819 1.00 87.94 120 LYS A N 1
ATOM 929 C CA . LYS A 1 120 ? 29.198 3.542 -12.331 1.00 87.94 120 LYS A CA 1
ATOM 930 C C . LYS A 1 120 ? 27.710 3.186 -12.310 1.00 87.94 120 LYS A C 1
ATOM 932 O O . LYS A 1 120 ? 27.015 3.599 -11.388 1.00 87.94 120 LYS A O 1
ATOM 937 N N . LYS A 1 121 ? 27.233 2.400 -13.278 1.00 83.88 121 LYS A N 1
ATOM 938 C CA . LYS A 1 121 ? 25.864 1.871 -13.306 1.00 83.88 121 LYS A CA 1
ATOM 939 C C . LYS A 1 121 ? 25.601 0.930 -12.127 1.00 83.88 121 LYS A C 1
ATOM 941 O O . LYS A 1 121 ? 24.575 1.087 -11.481 1.00 83.88 121 LYS A O 1
ATOM 946 N N . GLU A 1 122 ? 26.531 0.029 -11.805 1.00 90.81 122 GLU A N 1
ATOM 947 C CA . GLU A 1 122 ? 26.424 -0.849 -10.627 1.00 90.81 122 GLU A CA 1
ATOM 948 C C . GLU A 1 122 ? 26.353 -0.049 -9.322 1.00 90.81 122 GLU A C 1
ATOM 950 O O . GLU A 1 122 ? 25.454 -0.271 -8.517 1.00 90.81 122 GLU A O 1
ATOM 955 N N . THR A 1 123 ? 27.224 0.952 -9.141 1.00 90.88 123 THR A N 1
ATOM 956 C CA . THR A 1 123 ? 27.191 1.806 -7.939 1.00 90.88 123 THR A CA 1
ATOM 957 C C . THR A 1 123 ? 25.878 2.588 -7.823 1.00 90.88 123 THR A C 1
ATOM 959 O O . THR A 1 123 ? 25.349 2.758 -6.723 1.00 90.88 123 THR A O 1
ATOM 962 N N . ILE A 1 124 ? 25.334 3.072 -8.946 1.00 85.56 124 ILE A N 1
ATOM 963 C CA . ILE A 1 124 ? 24.034 3.757 -8.972 1.00 85.56 124 ILE A CA 1
ATOM 964 C C . ILE A 1 124 ? 22.920 2.790 -8.566 1.00 85.56 124 ILE A C 1
ATOM 966 O O . ILE A 1 124 ? 22.084 3.157 -7.745 1.00 85.56 124 ILE A O 1
ATOM 970 N N . GLU A 1 125 ? 22.934 1.563 -9.083 1.00 83.00 125 GLU A N 1
ATOM 971 C CA . GLU A 1 125 ? 21.923 0.551 -8.770 1.00 83.00 125 GLU A CA 1
ATOM 972 C C . GLU A 1 125 ? 21.975 0.129 -7.294 1.00 83.00 125 GLU A C 1
ATOM 974 O O . GLU A 1 125 ? 20.948 0.089 -6.621 1.00 83.00 125 GLU A O 1
ATOM 979 N N . GLU A 1 126 ? 23.171 -0.090 -6.741 1.00 86.88 126 GLU A N 1
ATOM 980 C CA . GLU A 1 126 ? 23.346 -0.366 -5.310 1.00 86.88 126 GLU A CA 1
ATOM 981 C C . GLU A 1 126 ? 22.861 0.790 -4.433 1.00 86.88 126 GLU A C 1
ATOM 983 O O . GLU A 1 126 ? 22.243 0.575 -3.389 1.00 86.88 126 GLU A O 1
ATOM 988 N N . THR A 1 127 ? 23.139 2.028 -4.843 1.00 86.19 127 THR A N 1
ATOM 989 C CA . THR A 1 127 ? 22.687 3.219 -4.113 1.00 86.19 127 THR A CA 1
ATOM 990 C C . THR A 1 127 ? 21.169 3.346 -4.167 1.00 86.19 127 THR A C 1
ATOM 992 O O . THR A 1 127 ? 20.545 3.648 -3.152 1.00 86.19 127 THR A O 1
ATOM 995 N N . LYS A 1 128 ? 20.568 3.064 -5.327 1.00 78.56 128 LYS A N 1
ATOM 996 C CA . LYS A 1 128 ? 19.118 3.042 -5.517 1.00 78.56 128 LYS A CA 1
ATOM 997 C C . LYS A 1 128 ? 18.467 1.993 -4.616 1.00 78.56 128 LYS A C 1
ATOM 999 O O . LYS A 1 128 ? 17.547 2.332 -3.883 1.00 78.56 128 LYS A O 1
ATOM 1004 N N . LYS A 1 129 ? 19.023 0.781 -4.563 1.00 77.38 129 LYS A N 1
ATOM 1005 C CA . LYS A 1 129 ? 18.558 -0.278 -3.659 1.00 77.38 129 LYS A CA 1
ATOM 1006 C C . LYS A 1 129 ? 18.637 0.138 -2.186 1.00 77.38 129 LYS A C 1
ATOM 1008 O O . LYS A 1 129 ? 17.674 -0.019 -1.449 1.00 77.38 129 LYS A O 1
ATOM 1013 N N . LYS A 1 130 ? 19.757 0.731 -1.751 1.00 82.31 130 LYS A N 1
ATOM 1014 C CA . LYS A 1 130 ? 19.894 1.249 -0.373 1.00 82.31 130 LYS A CA 1
ATOM 1015 C C . LYS A 1 130 ? 18.885 2.353 -0.061 1.00 82.31 130 LYS A C 1
ATOM 1017 O O . LYS A 1 130 ? 18.421 2.450 1.070 1.00 82.31 130 LYS A O 1
ATOM 1022 N N . HIS A 1 131 ? 18.579 3.207 -1.035 1.00 78.88 131 HIS A N 1
ATOM 1023 C CA . HIS A 1 131 ? 17.565 4.242 -0.879 1.00 78.88 131 HIS A CA 1
ATOM 1024 C C . HIS A 1 131 ? 16.168 3.631 -0.730 1.00 78.88 131 HIS A C 1
ATOM 1026 O O . HIS A 1 131 ? 15.461 4.001 0.200 1.00 78.88 131 HIS A O 1
ATOM 1032 N N . GLU A 1 132 ? 15.821 2.646 -1.562 1.00 72.31 132 GLU A N 1
ATOM 1033 C CA . GLU A 1 132 ? 14.572 1.879 -1.458 1.00 72.31 132 GLU A CA 1
ATOM 1034 C C . GLU A 1 132 ? 14.451 1.173 -0.089 1.00 72.31 132 GLU A C 1
ATOM 1036 O O . GLU A 1 132 ? 13.400 1.238 0.550 1.00 72.31 132 GLU A O 1
ATOM 1041 N N . ASP A 1 133 ? 15.539 0.581 0.420 1.00 76.75 133 ASP A N 1
ATOM 1042 C CA . ASP A 1 133 ? 15.586 -0.047 1.752 1.00 76.75 133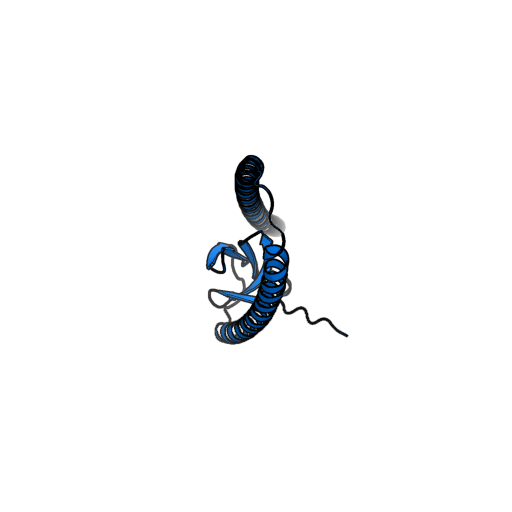 ASP A CA 1
ATOM 1043 C C . ASP A 1 133 ? 15.405 0.976 2.894 1.00 76.75 133 ASP A C 1
ATOM 1045 O O . ASP A 1 133 ? 14.708 0.717 3.877 1.00 76.75 133 ASP A O 1
ATOM 1049 N N . LEU A 1 134 ? 16.010 2.163 2.787 1.00 78.69 134 LEU A N 1
ATOM 1050 C CA . LEU A 1 134 ? 15.831 3.232 3.777 1.00 78.69 134 LEU A CA 1
ATOM 1051 C C . LEU A 1 134 ? 14.415 3.810 3.740 1.00 78.69 134 LEU A C 1
ATOM 1053 O O . LEU A 1 134 ? 13.830 4.057 4.793 1.00 78.69 134 LEU A O 1
ATOM 1057 N N . GLU A 1 135 ? 13.838 3.997 2.553 1.00 75.75 135 GLU A N 1
ATOM 1058 C CA . GLU A 1 135 ? 12.438 4.402 2.409 1.00 75.75 135 GLU A CA 1
ATOM 1059 C C . GLU A 1 135 ? 11.492 3.343 2.993 1.00 75.75 135 GLU A C 1
ATOM 1061 O O . GLU A 1 135 ? 10.505 3.690 3.645 1.00 75.75 135 GLU A O 1
ATOM 1066 N N . PHE A 1 136 ? 11.820 2.054 2.851 1.00 73.75 136 PHE A N 1
ATOM 1067 C CA . PHE A 1 136 ? 11.105 0.960 3.506 1.00 73.75 136 PHE A CA 1
ATOM 1068 C C . PHE A 1 136 ? 11.125 1.111 5.032 1.00 73.75 136 PHE A C 1
ATOM 1070 O O . PHE A 1 136 ? 10.061 1.084 5.654 1.00 73.75 136 PHE A O 1
ATOM 1077 N N . GLN A 1 137 ? 12.309 1.304 5.618 1.00 79.88 137 GLN A N 1
ATOM 1078 C CA . GLN A 1 137 ? 12.478 1.459 7.066 1.00 79.88 137 GLN A CA 1
ATOM 1079 C C . GLN A 1 137 ? 11.773 2.709 7.599 1.00 79.88 137 GLN A C 1
ATOM 1081 O O . GLN A 1 137 ? 11.102 2.646 8.629 1.00 79.88 137 GLN A O 1
ATOM 1086 N N . LEU A 1 138 ? 11.882 3.834 6.887 1.00 79.88 138 LEU A N 1
ATOM 1087 C CA . LEU A 1 138 ? 11.180 5.070 7.232 1.00 79.88 138 LEU A CA 1
ATOM 1088 C C . LEU A 1 138 ? 9.668 4.865 7.221 1.00 79.88 138 LEU A C 1
ATOM 1090 O O . LEU A 1 138 ? 8.975 5.326 8.121 1.00 79.88 138 LEU A O 1
ATOM 1094 N N . MET A 1 139 ? 9.150 4.131 6.242 1.00 72.25 139 MET A N 1
ATOM 1095 C CA . MET A 1 139 ? 7.719 3.897 6.128 1.00 72.25 139 MET A CA 1
ATOM 1096 C C . MET A 1 139 ? 7.166 2.935 7.188 1.00 72.25 139 MET A C 1
ATOM 1098 O O . MET A 1 139 ? 6.050 3.131 7.677 1.00 72.25 139 MET A O 1
ATOM 1102 N N . GLU A 1 140 ? 7.919 1.898 7.555 1.00 76.25 140 GLU A N 1
ATOM 1103 C CA . GLU A 1 140 ? 7.565 1.049 8.699 1.00 76.25 140 GLU A CA 1
ATOM 1104 C C . GLU A 1 140 ? 7.581 1.845 10.002 1.00 76.25 140 GLU A C 1
ATOM 1106 O O . GLU A 1 140 ? 6.670 1.706 10.819 1.00 76.25 140 GLU A O 1
ATOM 1111 N N . LEU A 1 141 ? 8.573 2.724 10.166 1.00 82.88 141 LEU A N 1
ATOM 1112 C CA . LEU A 1 141 ? 8.671 3.599 11.325 1.00 82.88 141 LEU A CA 1
ATOM 1113 C C . LEU A 1 141 ? 7.488 4.571 11.401 1.00 82.88 141 LEU A C 1
ATOM 1115 O O . LEU A 1 141 ? 6.869 4.664 12.455 1.00 82.88 141 LEU A O 1
ATOM 1119 N N . GLU A 1 142 ? 7.134 5.238 10.298 1.00 75.25 142 GLU A N 1
ATOM 1120 C CA . GLU A 1 142 ? 5.950 6.106 10.216 1.00 75.25 142 GLU A CA 1
ATOM 1121 C C . GLU A 1 142 ? 4.684 5.347 10.626 1.00 75.25 142 GLU A C 1
ATOM 1123 O O . GLU A 1 142 ? 3.911 5.817 11.459 1.00 75.25 142 GLU A O 1
ATOM 1128 N N . THR A 1 143 ? 4.493 4.143 10.080 1.00 75.00 143 THR A N 1
ATOM 1129 C CA . THR A 1 143 ? 3.309 3.325 10.370 1.00 75.00 143 THR A CA 1
ATOM 1130 C C . THR A 1 143 ? 3.261 2.902 11.839 1.00 75.00 143 THR A C 1
ATOM 1132 O O . THR A 1 143 ? 2.190 2.931 12.446 1.00 75.00 143 THR A O 1
ATOM 1135 N N . ARG A 1 144 ? 4.409 2.552 12.434 1.00 77.75 144 ARG A N 1
ATOM 1136 C CA . ARG A 1 144 ? 4.508 2.217 13.860 1.00 77.75 144 ARG A CA 1
ATOM 1137 C C . ARG A 1 144 ? 4.211 3.424 14.748 1.00 77.75 144 ARG A C 1
ATOM 1139 O O . ARG A 1 144 ? 3.403 3.302 15.660 1.00 77.75 144 ARG A O 1
ATOM 1146 N N . CYS A 1 145 ? 4.798 4.583 14.455 1.00 79.94 145 CYS A N 1
ATOM 1147 C CA . CYS A 1 145 ? 4.552 5.803 15.226 1.00 79.94 145 CYS A CA 1
ATOM 1148 C C . CYS A 1 145 ? 3.079 6.227 15.182 1.00 79.94 145 CYS A C 1
ATOM 1150 O O . CYS A 1 145 ? 2.531 6.653 16.194 1.00 79.94 145 CYS A O 1
ATOM 1152 N N . GLU A 1 146 ? 2.413 6.091 14.034 1.00 75.25 146 GLU A N 1
ATOM 1153 C CA . GLU A 1 146 ? 0.979 6.378 13.929 1.00 75.25 146 GLU A CA 1
ATOM 1154 C C . GLU A 1 146 ? 0.119 5.405 14.751 1.00 75.25 146 GLU A C 1
ATOM 1156 O O . GLU A 1 146 ? -0.895 5.819 15.312 1.00 75.25 146 GLU A O 1
ATOM 1161 N N . ALA A 1 147 ? 0.510 4.130 14.841 1.00 72.44 147 ALA A N 1
ATOM 1162 C CA . ALA A 1 147 ? -0.176 3.151 15.679 1.00 72.44 147 ALA A CA 1
ATOM 1163 C C . ALA A 1 147 ? 0.007 3.453 17.177 1.00 72.44 147 ALA A C 1
ATOM 1165 O O . ALA A 1 147 ? -0.980 3.490 17.909 1.00 72.44 147 ALA A O 1
ATOM 1166 N N . GLU A 1 148 ? 1.238 3.744 17.608 1.00 85.81 148 GLU A N 1
ATOM 1167 C CA . GLU A 1 148 ? 1.560 4.109 18.997 1.00 85.81 148 GLU A CA 1
ATOM 1168 C C . GLU A 1 148 ? 0.823 5.382 19.439 1.00 85.81 148 GLU A C 1
ATOM 1170 O O . GLU A 1 148 ? 0.261 5.439 20.533 1.00 85.81 148 GLU A O 1
ATOM 1175 N N . LEU A 1 149 ? 0.766 6.401 18.572 1.00 83.12 149 LEU A N 1
ATOM 1176 C CA . LEU A 1 149 ? 0.024 7.631 18.852 1.00 83.12 149 LEU A CA 1
ATOM 1177 C C . LEU A 1 149 ? -1.465 7.346 19.070 1.00 83.12 149 LEU A C 1
ATOM 1179 O O . LEU A 1 149 ? -2.088 7.894 19.977 1.00 83.12 149 LEU A O 1
ATOM 1183 N N . ALA A 1 150 ? -2.032 6.471 18.246 1.00 78.06 150 ALA A N 1
ATOM 1184 C CA . ALA A 1 150 ? -3.440 6.140 18.312 1.00 78.06 150 ALA A CA 1
ATOM 1185 C C . ALA A 1 150 ? -3.820 5.351 19.578 1.00 78.06 150 ALA A C 1
ATOM 1187 O O . ALA A 1 150 ? -4.918 5.539 20.099 1.00 78.06 150 ALA A O 1
ATOM 1188 N N . GLU A 1 151 ? -2.923 4.496 20.070 1.00 85.94 151 GLU A N 1
ATOM 1189 C CA . GLU A 1 151 ? -3.070 3.801 21.354 1.00 85.94 151 GLU A CA 1
ATOM 1190 C C . GLU A 1 151 ? -2.987 4.788 22.529 1.00 85.94 151 GLU A C 1
ATOM 1192 O O . GLU A 1 151 ? -3.813 4.757 23.442 1.00 85.94 151 GLU A O 1
ATOM 1197 N N . ALA A 1 152 ? -2.044 5.734 22.480 1.00 90.25 152 ALA A N 1
ATOM 1198 C CA . ALA A 1 152 ? -1.921 6.772 23.499 1.00 90.25 152 ALA A CA 1
ATOM 1199 C C . ALA A 1 152 ? -3.174 7.668 23.583 1.00 90.25 152 ALA A C 1
ATOM 1201 O O . ALA A 1 152 ? -3.614 8.015 24.681 1.00 90.25 152 ALA A O 1
ATOM 1202 N N . GLU A 1 153 ? -3.782 8.015 22.443 1.00 89.81 153 GLU A N 1
ATOM 1203 C CA . GLU A 1 153 ? -5.043 8.770 22.397 1.00 89.81 153 GLU A 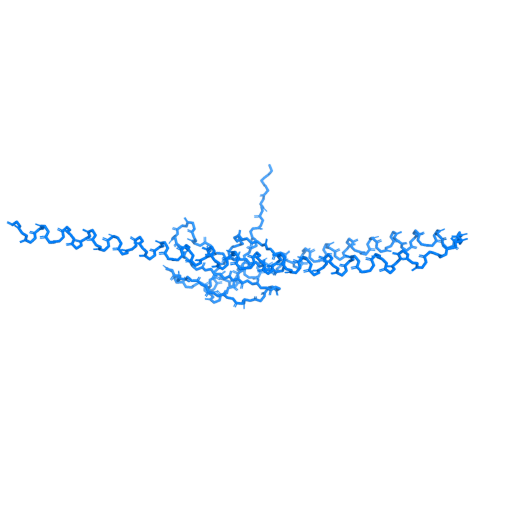CA 1
ATOM 1204 C C . GLU A 1 153 ? -6.210 8.021 23.055 1.00 89.81 153 GLU A C 1
ATOM 1206 O O . GLU A 1 153 ? -7.057 8.639 23.705 1.00 89.81 153 GLU A O 1
ATOM 1211 N N . GLU A 1 154 ? -6.280 6.702 22.878 1.00 90.50 154 GLU A N 1
ATOM 1212 C CA . GLU A 1 154 ? -7.306 5.861 23.495 1.00 90.50 154 GLU A CA 1
ATOM 1213 C C . GLU A 1 154 ? -7.101 5.754 25.008 1.00 90.50 154 GLU A C 1
ATOM 1215 O O . GLU A 1 154 ? -8.032 6.005 25.777 1.00 90.50 154 GLU A O 1
ATOM 1220 N N . ASN A 1 155 ? -5.865 5.498 25.440 1.00 92.12 155 ASN A N 1
ATOM 1221 C CA . ASN A 1 155 ? -5.508 5.453 26.856 1.00 92.12 155 ASN A CA 1
ATOM 1222 C C . ASN A 1 155 ? -5.855 6.766 27.567 1.00 92.12 155 ASN A C 1
ATOM 1224 O O . ASN A 1 155 ? -6.474 6.753 28.630 1.00 92.12 155 ASN A O 1
ATOM 1228 N N . PHE A 1 156 ? -5.552 7.905 26.942 1.00 94.19 156 PHE A N 1
ATOM 1229 C CA . PHE A 1 156 ? -5.889 9.215 27.492 1.00 94.19 156 PHE A CA 1
ATOM 1230 C C . PHE A 1 156 ? -7.403 9.426 27.650 1.00 94.19 156 PHE A C 1
ATOM 1232 O O . PHE A 1 156 ? -7.851 9.968 28.663 1.00 94.19 156 PHE A O 1
ATOM 1239 N N . LYS A 1 157 ? -8.219 8.982 26.684 1.00 91.81 157 LYS A N 1
ATOM 1240 C CA . LYS A 1 157 ? -9.689 9.045 26.802 1.00 91.81 157 LYS A CA 1
ATOM 1241 C C . LYS A 1 157 ? -10.195 8.187 27.958 1.00 91.81 157 LYS A C 1
ATOM 1243 O O . LYS A 1 157 ? -11.002 8.668 28.753 1.00 91.81 157 LYS A O 1
ATOM 1248 N N . ASN A 1 158 ? -9.682 6.965 28.085 1.00 91.94 158 ASN A N 1
ATOM 1249 C CA . ASN A 1 158 ? -10.054 6.052 29.164 1.00 91.94 158 ASN A CA 1
ATOM 1250 C C . ASN A 1 158 ? -9.721 6.650 30.540 1.00 91.94 158 ASN A C 1
ATOM 1252 O O . ASN A 1 158 ? -10.547 6.622 31.452 1.00 91.94 158 ASN A O 1
ATOM 1256 N N . GLU A 1 159 ? -8.544 7.263 30.687 1.00 93.69 159 GLU A N 1
ATOM 1257 C CA . GLU A 1 159 ? -8.164 7.961 31.919 1.00 93.69 159 GLU A CA 1
ATOM 1258 C C . GLU A 1 159 ? -9.113 9.122 32.246 1.00 93.69 159 GLU A C 1
ATOM 1260 O O . GLU A 1 159 ? -9.554 9.257 33.392 1.00 93.69 159 GLU A O 1
ATOM 1265 N N . GLN A 1 160 ? -9.480 9.942 31.254 1.00 93.31 160 GLN A N 1
ATOM 1266 C CA . GLN A 1 160 ? -10.445 11.027 31.456 1.00 93.31 160 GLN A CA 1
ATOM 1267 C C . GLN A 1 160 ? -11.813 10.511 31.916 1.00 93.31 160 GLN A C 1
ATOM 1269 O O . GLN A 1 160 ? -12.412 11.099 32.821 1.00 93.31 160 GLN A O 1
ATOM 1274 N N . GLU A 1 161 ? -12.305 9.417 31.335 1.00 93.50 161 GLU A N 1
ATOM 1275 C CA . GLU A 1 161 ? -13.567 8.799 31.748 1.00 93.50 161 GLU A CA 1
ATOM 1276 C C . GLU A 1 161 ? -13.511 8.293 33.190 1.00 93.50 161 GLU A C 1
ATOM 1278 O O . GLU A 1 161 ? -14.416 8.586 33.975 1.00 93.50 161 GLU A O 1
ATOM 1283 N N . ILE A 1 162 ? -12.428 7.614 33.578 1.00 92.81 162 ILE A N 1
ATOM 1284 C CA . ILE A 1 162 ? -12.226 7.136 34.954 1.00 92.81 162 ILE A CA 1
ATOM 1285 C C . ILE A 1 162 ? -12.234 8.311 35.940 1.00 92.81 162 ILE A C 1
ATOM 1287 O O . ILE A 1 162 ? -12.874 8.246 36.994 1.00 92.81 162 ILE A O 1
ATOM 1291 N N . VAL A 1 163 ? -11.563 9.418 35.605 1.00 92.50 163 VAL A N 1
ATOM 1292 C CA . VAL A 1 163 ? -11.557 10.631 36.439 1.00 92.50 163 VAL A CA 1
ATOM 1293 C C . VAL A 1 163 ? -12.967 11.214 36.579 1.00 92.50 163 VAL A C 1
ATOM 1295 O O . VAL A 1 163 ? -13.381 11.557 37.690 1.00 92.50 163 VAL A O 1
ATOM 1298 N N . GLN A 1 164 ? -13.732 11.289 35.487 1.00 90.69 164 GLN A N 1
ATOM 1299 C CA . GLN A 1 164 ? -15.118 11.769 35.509 1.00 90.69 164 GLN A CA 1
ATOM 1300 C C . GLN A 1 164 ? -16.064 10.846 36.290 1.00 90.69 164 GLN A C 1
ATOM 1302 O O . GLN A 1 164 ? -16.992 11.320 36.943 1.00 90.69 164 GLN A O 1
ATOM 1307 N N . GLN A 1 165 ? -15.867 9.531 36.231 1.00 89.62 165 GLN A N 1
ATOM 1308 C CA . GLN A 1 165 ? -16.658 8.575 37.008 1.00 89.62 165 GLN A CA 1
ATOM 1309 C C . GLN A 1 165 ? -16.359 8.706 38.505 1.00 89.62 165 GLN A C 1
ATOM 1311 O O . GLN A 1 165 ? -17.279 8.810 39.316 1.00 89.62 165 GLN A O 1
ATOM 1316 N N . ASN A 1 166 ? -15.080 8.793 38.873 1.00 88.75 166 ASN A N 1
ATOM 1317 C CA . ASN A 1 166 ? -14.659 8.956 40.263 1.00 88.75 166 ASN A CA 1
ATOM 1318 C C . ASN A 1 166 ? -15.134 10.277 40.884 1.00 88.75 166 ASN A C 1
ATOM 1320 O O . ASN A 1 166 ? -15.413 10.315 42.082 1.00 88.75 166 ASN A O 1
ATOM 1324 N N . SER A 1 167 ? -15.244 11.358 40.104 1.00 87.50 167 SER A N 1
ATOM 1325 C CA . SER A 1 167 ? -15.778 12.628 40.610 1.00 87.50 167 SER A CA 1
ATOM 1326 C C . SER A 1 167 ? -17.276 12.548 40.918 1.00 87.50 167 SER A C 1
ATOM 1328 O O . SER A 1 167 ? -17.701 13.085 41.937 1.00 87.50 167 SER A O 1
ATOM 1330 N N . LYS A 1 168 ? -18.054 11.820 40.105 1.00 85.81 168 LYS A N 1
ATOM 1331 C CA . LYS A 1 168 ? -19.492 11.585 40.330 1.00 85.81 168 LYS A CA 1
ATOM 1332 C C . LYS A 1 168 ? -19.772 10.709 41.549 1.00 85.81 168 LYS A C 1
ATOM 1334 O O . LYS A 1 168 ? -20.758 10.938 42.226 1.00 85.81 168 LYS A O 1
ATOM 1339 N N . ILE A 1 169 ? -18.915 9.726 41.836 1.00 84.00 169 ILE A N 1
ATOM 1340 C CA . ILE A 1 169 ? -19.052 8.857 43.023 1.00 84.00 169 ILE A CA 1
ATOM 1341 C C . ILE A 1 169 ? -18.798 9.634 44.325 1.00 84.00 169 ILE A C 1
ATOM 1343 O O . ILE A 1 169 ? -19.300 9.264 45.381 1.00 84.00 169 ILE A O 1
ATOM 1347 N N . ARG A 1 170 ? -17.982 10.692 44.267 1.00 73.12 170 ARG A N 1
ATOM 1348 C CA . ARG A 1 170 ? -17.613 11.510 45.432 1.00 73.12 170 ARG A CA 1
ATOM 1349 C C . ARG A 1 170 ? -18.623 12.624 45.759 1.00 73.12 170 ARG A C 1
ATOM 1351 O O . ARG A 1 170 ? -18.386 13.338 46.732 1.00 73.12 170 ARG A O 1
ATOM 1358 N N . GLN A 1 171 ? -19.680 12.796 44.961 1.00 62.12 171 GLN A N 1
ATOM 1359 C CA . GLN A 1 171 ? -20.799 13.725 45.197 1.00 62.12 171 GLN A CA 1
ATOM 1360 C C . GLN A 1 171 ? -21.998 12.980 45.777 1.00 62.12 171 GLN A C 1
ATOM 1362 O O . GLN A 1 171 ? -22.680 13.585 46.632 1.00 62.12 171 GLN A O 1
#

Radius of gyration: 25.97 Å; chains: 1; bounding box: 59×29×89 Å

InterPro domains:
  IPR007588 Zinc finger, FLYWCH-type [PF04500] (2-59)

Foldseek 3Di:
DDPPPPFQWDFDPLFIWTFPDDADQKTKTDTPCCPPPVFLWIFMDGNSHTDDIDGDGPDDRHNVVRVVSVVVNVVVVVVVVVVVVVVVVVVVVVVVVVVVVCVVDDDDDPPVVVVVVVVVVVVVVVVSVVVSVVVVVVVVVVSVVVVVVVVVVVVVVVVVVVVVVVVVVVD